Protein AF-C0BTR3-F1 (afdb_monomer_lite)

Organism: NCBI:txid547043

Sequence (81 aa):
MIISKKTSAAPLPFAISHGTLIPMGFSSTLDDALSQSVEHAINMIAAMFEMPRQQVYLLLSAAINFNVTQVVDITPKAFTV

Radius of gyration: 13.13 Å; chains: 1; bounding box: 29×26×33 Å

Secondary structure (DSSP, 8-state):
-------TT--S-EEEETTEEEE----SSHHHHHHHHHHHHHHHHHHHHT--HHHHHHHHHHH-------SSS---S----

Foldseek 3Di:
DFDADPDVPLPATWGDDPNDIQGWAFAQDPVRRVVNSLVSQLVVCCVVPVDDSVVSNVCCVVPHDDDDPDDPDRGDGPDDD

pLDDT: mean 78.62, std 20.18, range [31.02, 96.94]

Structure (mmCIF, N/CA/C/O backbone):
data_AF-C0BTR3-F1
#
_entry.id   AF-C0BTR3-F1
#
loop_
_atom_site.group_PDB
_atom_site.id
_atom_site.type_symbol
_atom_site.label_atom_id
_atom_site.label_alt_id
_atom_site.label_comp_id
_atom_site.label_asym_id
_atom_site.label_entity_id
_atom_site.label_seq_id
_atom_site.pdbx_PDB_ins_code
_atom_site.Cartn_x
_atom_site.Cartn_y
_atom_site.Cartn_z
_atom_site.occupancy
_atom_site.B_iso_or_equiv
_atom_site.auth_seq_id
_atom_site.auth_comp_id
_atom_site.auth_asym_id
_atom_site.auth_atom_id
_atom_site.pdbx_PDB_model_num
ATOM 1 N N . MET A 1 1 ? -3.156 -18.621 -9.148 1.00 31.02 1 MET A N 1
ATOM 2 C CA . MET A 1 1 ? -3.810 -17.953 -10.293 1.00 31.02 1 MET A CA 1
ATOM 3 C C . MET A 1 1 ? -4.114 -16.521 -9.877 1.00 31.02 1 MET A C 1
ATOM 5 O O . MET A 1 1 ? -4.980 -16.335 -9.035 1.00 31.02 1 MET A O 1
ATOM 9 N N . ILE A 1 2 ? -3.366 -15.528 -10.370 1.00 37.75 2 ILE A N 1
ATOM 10 C CA . ILE A 1 2 ? -3.715 -14.114 -10.156 1.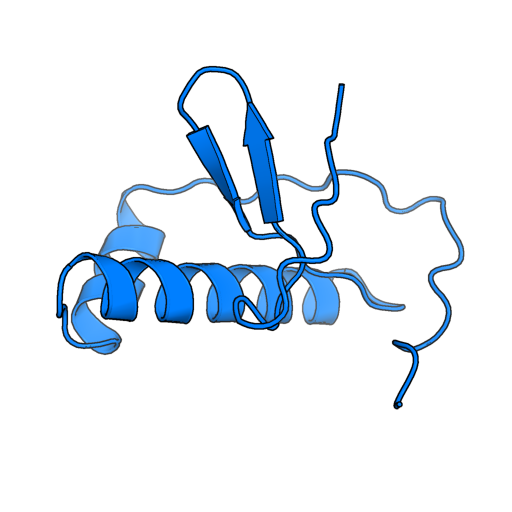00 37.75 2 ILE A CA 1
ATOM 11 C C . ILE A 1 2 ? -4.861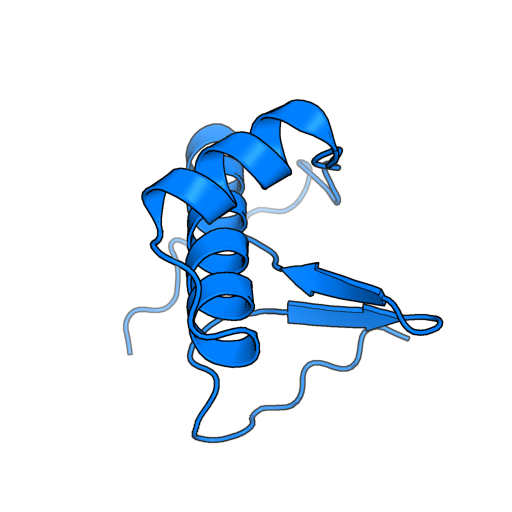 -13.806 -11.117 1.00 37.75 2 ILE A C 1
ATOM 13 O O . ILE A 1 2 ? -4.688 -13.879 -12.330 1.00 37.75 2 ILE A O 1
ATOM 17 N N . ILE A 1 3 ? -6.046 -13.531 -10.582 1.00 40.69 3 ILE A N 1
ATOM 18 C CA . ILE A 1 3 ? -7.210 -13.162 -11.386 1.00 40.69 3 ILE A CA 1
ATOM 19 C C . ILE A 1 3 ? -7.320 -11.637 -11.343 1.00 40.69 3 ILE A C 1
ATOM 21 O O . ILE A 1 3 ? -7.772 -11.084 -10.347 1.00 40.69 3 ILE A O 1
ATOM 25 N N . SER A 1 4 ? -6.919 -10.959 -12.421 1.00 40.66 4 SER A N 1
ATOM 26 C CA . SER A 1 4 ? -7.228 -9.538 -12.617 1.00 40.66 4 SER A CA 1
ATOM 27 C C . SER A 1 4 ? -8.656 -9.428 -13.157 1.00 40.66 4 SER A C 1
ATOM 29 O O . SER A 1 4 ? -8.922 -9.707 -14.328 1.00 40.66 4 SER A O 1
ATOM 31 N N . LYS A 1 5 ? -9.620 -9.115 -12.286 1.00 40.22 5 LYS A N 1
ATOM 32 C CA . LYS A 1 5 ? -10.998 -8.826 -12.701 1.00 40.22 5 LYS A CA 1
ATOM 33 C C . LYS A 1 5 ? -11.082 -7.347 -13.068 1.00 40.22 5 LYS A C 1
ATOM 35 O O . LYS A 1 5 ? -10.939 -6.491 -12.207 1.00 40.22 5 LYS A O 1
ATOM 40 N N . LYS A 1 6 ? -11.387 -7.046 -14.333 1.00 35.31 6 LYS A N 1
ATOM 41 C CA . LYS A 1 6 ? -11.806 -5.706 -14.771 1.00 35.31 6 LYS A CA 1
ATOM 42 C C . LYS A 1 6 ? -13.237 -5.454 -14.274 1.00 35.31 6 LYS A C 1
ATOM 44 O O . LYS A 1 6 ? -14.192 -5.550 -15.038 1.00 35.31 6 LYS A O 1
ATOM 49 N N . THR A 1 7 ? -13.409 -5.241 -12.971 1.00 37.84 7 THR A N 1
ATOM 50 C CA . THR A 1 7 ? -14.670 -4.752 -12.404 1.00 37.84 7 THR A CA 1
ATOM 51 C C . THR A 1 7 ? -14.685 -3.237 -12.545 1.00 37.84 7 THR A C 1
ATOM 53 O O . THR A 1 7 ? -13.797 -2.543 -12.065 1.00 37.84 7 THR A O 1
ATOM 56 N N . SER A 1 8 ? -15.710 -2.720 -13.217 1.00 43.91 8 SER A N 1
ATOM 57 C CA . SER A 1 8 ? -15.910 -1.303 -13.557 1.00 43.91 8 SER A CA 1
ATOM 58 C C . SER A 1 8 ? -16.042 -0.343 -12.350 1.00 43.91 8 SER A C 1
ATOM 60 O O . SER A 1 8 ? -16.476 0.789 -12.528 1.00 43.91 8 SER A O 1
ATOM 62 N N . ALA A 1 9 ? -15.707 -0.772 -11.128 1.00 43.62 9 ALA A N 1
ATOM 63 C CA . ALA A 1 9 ? -15.907 -0.006 -9.897 1.00 43.62 9 ALA A CA 1
ATOM 64 C C . ALA A 1 9 ? -14.772 -0.124 -8.856 1.00 43.62 9 ALA A C 1
ATOM 66 O O . ALA A 1 9 ? -14.869 0.499 -7.805 1.00 43.62 9 ALA A O 1
ATOM 67 N N . ALA A 1 10 ? -13.694 -0.875 -9.117 1.00 46.66 10 ALA A N 1
ATOM 68 C CA . ALA A 1 10 ? -12.517 -0.892 -8.242 1.00 46.66 10 ALA A CA 1
ATOM 69 C C . ALA A 1 10 ? -11.310 -0.364 -9.038 1.00 46.66 10 ALA A C 1
ATOM 71 O O . ALA A 1 10 ? -10.753 -1.105 -9.846 1.00 46.66 10 ALA A O 1
ATOM 72 N N . PRO A 1 11 ? -10.931 0.919 -8.893 1.00 53.59 11 PRO A N 1
ATOM 73 C CA . PRO A 1 11 ? -10.038 1.589 -9.841 1.00 53.59 11 PRO A CA 1
ATOM 74 C C . PRO A 1 11 ? -8.553 1.189 -9.740 1.00 53.59 11 PRO A C 1
ATOM 76 O O . PRO A 1 11 ? -7.714 1.865 -10.323 1.00 53.59 11 PRO A O 1
ATOM 79 N N . LEU A 1 12 ? -8.188 0.131 -9.008 1.00 61.78 12 LEU A N 1
ATOM 80 C CA . LEU A 1 12 ? -6.797 -0.140 -8.628 1.00 61.78 12 LEU A CA 1
ATOM 81 C C . LEU A 1 12 ? -6.477 -1.639 -8.729 1.00 61.78 12 LEU A C 1
ATOM 83 O O . LEU A 1 12 ? -7.350 -2.458 -8.441 1.00 61.78 12 LEU A O 1
ATOM 87 N N . PRO A 1 13 ? -5.260 -2.039 -9.137 1.00 68.88 13 PRO A N 1
ATOM 88 C CA . PRO A 1 13 ? -4.931 -3.448 -9.284 1.00 68.88 13 PRO A CA 1
ATOM 89 C C . PRO A 1 13 ? -4.810 -4.116 -7.908 1.00 68.88 13 PRO A C 1
ATOM 91 O O . 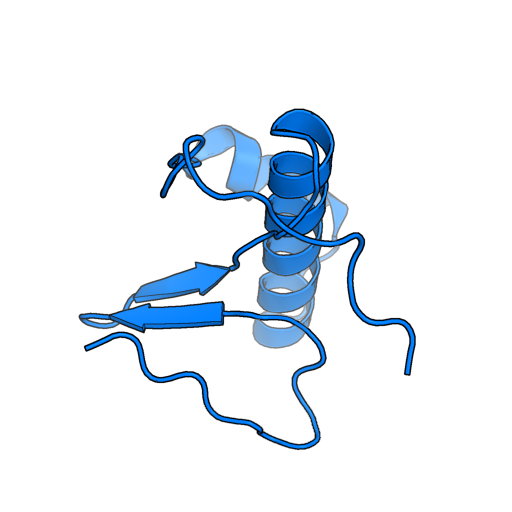PRO A 1 13 ? -3.978 -3.750 -7.081 1.00 68.88 13 PRO A O 1
ATOM 94 N N . PHE A 1 14 ? -5.636 -5.133 -7.678 1.00 80.06 14 PHE A N 1
ATOM 95 C CA . PHE A 1 14 ? -5.561 -6.006 -6.512 1.00 80.06 14 PHE A CA 1
ATOM 96 C C . PHE A 1 14 ? -5.602 -7.470 -6.955 1.00 80.06 14 PHE A C 1
ATOM 98 O O . PHE A 1 14 ? -6.172 -7.810 -7.995 1.00 80.06 14 PHE A O 1
ATOM 105 N N . ALA A 1 15 ? -4.990 -8.344 -6.165 1.00 84.75 15 ALA A N 1
ATOM 106 C CA . ALA A 1 15 ? -5.103 -9.787 -6.316 1.00 84.75 15 ALA A CA 1
ATOM 107 C C . ALA A 1 15 ? -5.944 -10.373 -5.175 1.00 84.75 15 ALA A C 1
ATOM 109 O O . ALA A 1 15 ? -5.968 -9.846 -4.065 1.00 84.75 15 ALA A O 1
ATOM 110 N N . ILE A 1 16 ? -6.620 -11.487 -5.450 1.00 83.50 16 ILE A N 1
ATOM 111 C CA . ILE A 1 16 ? -7.310 -12.294 -4.441 1.00 83.50 16 ILE A CA 1
ATOM 112 C C . ILE A 1 16 ? -6.639 -13.661 -4.407 1.00 83.50 16 ILE A C 1
ATOM 114 O O . ILE A 1 16 ? -6.481 -14.303 -5.448 1.00 83.50 16 ILE A O 1
ATOM 118 N N . SER A 1 17 ? -6.249 -14.114 -3.220 1.00 82.25 17 SER A N 1
ATOM 119 C CA . SER A 1 17 ? -5.644 -15.432 -3.030 1.00 82.25 17 SER A CA 1
ATOM 120 C C . SER A 1 17 ? -5.940 -15.941 -1.626 1.00 82.25 17 SER A C 1
ATOM 122 O O . SER A 1 17 ? -5.676 -15.230 -0.669 1.00 82.25 17 SER A O 1
ATOM 124 N N . HIS A 1 18 ? -6.485 -17.155 -1.494 1.00 84.19 18 HIS A N 1
ATOM 125 C CA . HIS A 1 18 ? -6.702 -17.835 -0.203 1.00 84.19 18 HIS A CA 1
ATOM 126 C C . HIS A 1 18 ? -7.402 -16.982 0.879 1.00 84.19 18 HIS A C 1
ATOM 128 O O . HIS A 1 18 ? -7.045 -17.033 2.050 1.00 84.19 18 HIS A O 1
ATOM 134 N N . GLY A 1 19 ? -8.396 -16.175 0.492 1.00 81.31 19 GLY A N 1
ATOM 135 C CA . GLY A 1 19 ? -9.106 -15.279 1.417 1.00 81.31 19 GLY A CA 1
ATOM 136 C C . GLY A 1 19 ? -8.372 -13.969 1.734 1.00 81.31 19 GLY A C 1
ATOM 137 O O . GLY A 1 19 ? -8.875 -13.164 2.511 1.00 81.31 19 GLY A O 1
ATOM 138 N N . THR A 1 20 ? -7.217 -13.719 1.118 1.00 81.06 20 THR A N 1
ATOM 139 C CA . THR A 1 20 ? -6.458 -12.471 1.232 1.00 81.06 20 THR A CA 1
ATOM 140 C C . THR A 1 20 ? -6.717 -11.564 0.032 1.00 81.06 20 THR A C 1
ATOM 142 O O . THR A 1 20 ? -6.616 -11.996 -1.121 1.00 81.06 20 THR A O 1
ATOM 145 N N . LEU A 1 21 ? -7.014 -10.294 0.312 1.00 83.25 21 LEU A N 1
ATOM 146 C CA . LEU A 1 21 ? -6.995 -9.200 -0.657 1.00 83.25 21 LEU A CA 1
ATOM 147 C C . LEU A 1 21 ? -5.610 -8.552 -0.638 1.00 83.25 21 LEU A C 1
ATOM 149 O O . LEU A 1 21 ? -5.153 -8.100 0.409 1.00 83.25 21 LEU A O 1
ATOM 153 N N . ILE A 1 22 ? -4.947 -8.521 -1.790 1.00 87.50 22 ILE A N 1
ATOM 154 C CA . ILE A 1 22 ? -3.580 -8.023 -1.939 1.00 87.50 22 ILE A CA 1
ATOM 155 C C . ILE A 1 22 ? -3.626 -6.779 -2.833 1.00 87.50 22 ILE A C 1
ATOM 157 O O . ILE A 1 22 ? -3.707 -6.928 -4.056 1.00 87.50 22 ILE A O 1
ATOM 161 N N . PRO A 1 23 ? -3.609 -5.562 -2.268 1.00 89.00 23 PRO A N 1
ATOM 162 C CA . PRO A 1 23 ? -3.422 -4.350 -3.054 1.00 89.00 23 PRO A CA 1
ATOM 163 C C . PRO A 1 23 ? -2.024 -4.366 -3.682 1.00 89.00 23 PRO A C 1
ATOM 165 O O . PRO A 1 23 ? -1.056 -4.798 -3.056 1.00 89.00 23 PRO A O 1
ATOM 168 N N . MET A 1 24 ? -1.926 -3.945 -4.940 1.00 89.94 24 MET A N 1
ATOM 169 C CA . MET A 1 24 ? -0.670 -3.942 -5.689 1.00 89.94 24 MET A CA 1
ATOM 170 C C . MET A 1 24 ? -0.401 -2.552 -6.255 1.00 89.94 24 MET A C 1
ATOM 172 O O . MET A 1 24 ? -1.332 -1.843 -6.632 1.00 89.94 24 MET A O 1
ATOM 176 N N . GLY A 1 25 ? 0.870 -2.175 -6.347 1.00 88.81 25 GLY A N 1
ATOM 177 C CA . GLY A 1 25 ? 1.307 -0.985 -7.071 1.00 88.81 25 GLY A CA 1
ATOM 178 C C . GLY A 1 25 ? 2.220 -1.363 -8.230 1.00 88.81 25 GLY A C 1
ATOM 179 O O . GLY A 1 25 ? 2.914 -2.379 -8.173 1.00 88.81 25 GLY A O 1
ATOM 180 N N . PHE A 1 26 ? 2.188 -0.559 -9.291 1.00 89.25 26 PHE A N 1
ATOM 181 C CA . PHE A 1 26 ? 2.939 -0.803 -10.519 1.00 89.25 26 PHE A CA 1
ATOM 182 C C . PHE A 1 26 ? 3.534 0.512 -11.004 1.00 89.25 26 PHE A C 1
ATOM 184 O O . PHE A 1 26 ? 2.825 1.423 -11.430 1.00 89.25 26 PHE A O 1
ATOM 191 N N . SER A 1 27 ? 4.856 0.607 -10.945 1.00 88.00 27 SER A N 1
ATOM 192 C CA . SER A 1 27 ? 5.585 1.778 -11.412 1.00 88.00 27 SER A CA 1
ATOM 193 C C . SER A 1 27 ? 6.946 1.382 -11.973 1.00 88.00 27 SER A C 1
ATOM 195 O O . SER A 1 27 ? 7.396 0.245 -11.820 1.00 88.00 27 SER A O 1
ATOM 197 N N . SER A 1 28 ? 7.598 2.339 -12.628 1.00 87.56 28 SER A N 1
ATOM 198 C CA . SER A 1 28 ? 8.975 2.219 -13.106 1.00 87.56 28 SER A CA 1
ATOM 199 C C . SER A 1 28 ? 10.004 2.193 -11.972 1.00 87.56 28 SER A C 1
ATOM 201 O O . SER A 1 28 ? 11.150 1.826 -12.206 1.00 87.56 28 SER A O 1
ATOM 203 N N . THR A 1 29 ? 9.621 2.606 -10.761 1.00 89.62 29 THR A N 1
ATOM 204 C CA . THR A 1 29 ? 10.467 2.546 -9.563 1.00 89.62 29 THR A CA 1
ATOM 205 C C . THR A 1 29 ? 9.781 1.736 -8.469 1.00 89.62 29 THR A C 1
ATOM 207 O O . THR A 1 29 ? 8.549 1.686 -8.390 1.00 89.62 29 THR A O 1
ATOM 210 N N . LEU A 1 30 ? 10.586 1.107 -7.611 1.00 90.12 30 LEU A N 1
ATOM 211 C CA . LEU A 1 30 ? 10.068 0.357 -6.471 1.00 90.12 30 LEU A CA 1
ATOM 212 C C . LEU A 1 30 ? 9.385 1.279 -5.452 1.00 90.12 30 LEU A C 1
ATOM 214 O O . LEU A 1 30 ? 8.332 0.923 -4.934 1.00 90.12 30 LEU A O 1
ATOM 218 N N . ASP A 1 31 ? 9.940 2.466 -5.211 1.00 92.06 31 ASP A N 1
ATOM 219 C CA . ASP A 1 31 ? 9.407 3.421 -4.235 1.00 92.06 31 ASP A CA 1
ATOM 220 C C . ASP A 1 31 ? 8.016 3.934 -4.632 1.00 92.06 31 ASP A C 1
ATOM 222 O O . ASP A 1 31 ? 7.102 3.983 -3.802 1.00 92.06 31 ASP A O 1
ATOM 226 N N . ASP A 1 32 ? 7.813 4.242 -5.917 1.00 91.62 32 ASP A N 1
ATOM 227 C CA . ASP A 1 32 ? 6.504 4.662 -6.424 1.00 91.62 32 ASP A CA 1
ATOM 228 C C . ASP A 1 32 ? 5.509 3.496 -6.410 1.00 91.62 32 ASP A C 1
ATOM 230 O O . ASP A 1 32 ? 4.341 3.677 -6.064 1.00 91.62 32 ASP A O 1
ATOM 234 N N . ALA A 1 33 ? 5.954 2.285 -6.767 1.00 91.00 33 ALA A N 1
ATOM 235 C CA . ALA A 1 33 ? 5.108 1.094 -6.722 1.00 91.00 33 ALA A CA 1
ATOM 236 C C . ALA A 1 33 ? 4.686 0.759 -5.281 1.00 91.00 33 ALA A C 1
ATOM 238 O O . ALA A 1 33 ? 3.526 0.429 -5.032 1.00 91.00 33 ALA A O 1
ATOM 239 N N . LEU A 1 34 ? 5.593 0.895 -4.313 1.00 91.69 34 LEU A N 1
ATOM 240 C CA . LEU A 1 34 ? 5.287 0.717 -2.898 1.00 91.69 34 LEU A CA 1
ATOM 241 C C . LEU A 1 34 ? 4.295 1.780 -2.415 1.00 91.69 34 LEU A C 1
ATOM 243 O O . LEU A 1 34 ? 3.275 1.430 -1.823 1.00 91.69 34 LEU A O 1
ATOM 247 N N . SER A 1 35 ? 4.548 3.052 -2.730 1.00 92.44 35 SER A N 1
ATOM 248 C CA . SER A 1 35 ? 3.661 4.170 -2.380 1.00 92.44 35 SER A CA 1
ATOM 249 C C . SER A 1 35 ? 2.245 3.967 -2.929 1.00 92.44 35 SER A C 1
ATOM 251 O O . SER A 1 35 ? 1.268 4.115 -2.194 1.00 92.44 35 SER A O 1
ATOM 253 N N . GLN A 1 36 ? 2.120 3.543 -4.191 1.00 91.50 36 GLN A N 1
ATOM 254 C CA . GLN A 1 36 ? 0.830 3.185 -4.786 1.00 91.50 36 GLN A CA 1
ATOM 255 C C . GLN A 1 36 ? 0.158 2.025 -4.044 1.00 91.50 36 GLN A C 1
ATOM 257 O O . GLN A 1 36 ? -1.019 2.117 -3.706 1.00 91.50 36 GLN A O 1
ATOM 262 N N . SER A 1 37 ? 0.894 0.947 -3.754 1.00 91.75 37 SER A N 1
ATOM 263 C CA . SER A 1 37 ? 0.352 -0.216 -3.038 1.00 91.75 37 SER A CA 1
ATOM 264 C C . SER A 1 37 ? -0.213 0.162 -1.662 1.00 91.75 37 SER A C 1
ATOM 266 O O . SER A 1 37 ? -1.316 -0.258 -1.303 1.00 91.75 37 SER A O 1
ATOM 268 N N . VAL A 1 38 ? 0.497 1.021 -0.922 1.00 92.50 38 VAL A N 1
ATOM 269 C CA . VAL A 1 38 ? 0.047 1.563 0.370 1.00 92.50 38 VAL A CA 1
ATOM 270 C C . VAL A 1 38 ? -1.238 2.374 0.201 1.00 92.50 38 VAL A C 1
ATOM 272 O O . VAL A 1 38 ? -2.217 2.121 0.902 1.00 92.50 38 VAL A O 1
ATOM 275 N N . GLU A 1 39 ? -1.278 3.311 -0.747 1.00 92.50 39 GLU A N 1
ATOM 276 C CA . GLU A 1 39 ? -2.475 4.122 -1.004 1.00 92.50 39 GLU A CA 1
ATOM 277 C C . GLU A 1 39 ? -3.681 3.263 -1.401 1.00 92.50 39 GLU A C 1
ATOM 279 O O . GLU A 1 39 ? -4.802 3.486 -0.934 1.00 92.50 39 GLU A O 1
ATOM 284 N N . HIS A 1 40 ? -3.462 2.230 -2.214 1.00 91.06 40 HIS A N 1
ATOM 285 C CA . HIS A 1 40 ? -4.509 1.287 -2.592 1.00 91.06 40 HIS A CA 1
ATOM 286 C C . HIS A 1 40 ? -5.031 0.514 -1.373 1.00 91.06 40 HIS A C 1
ATOM 288 O O . HIS A 1 40 ? -6.246 0.382 -1.215 1.00 91.06 40 HIS A O 1
ATOM 294 N N . ALA A 1 41 ? -4.142 0.065 -0.480 1.00 91.81 41 ALA A N 1
ATOM 295 C CA . ALA A 1 41 ? -4.518 -0.595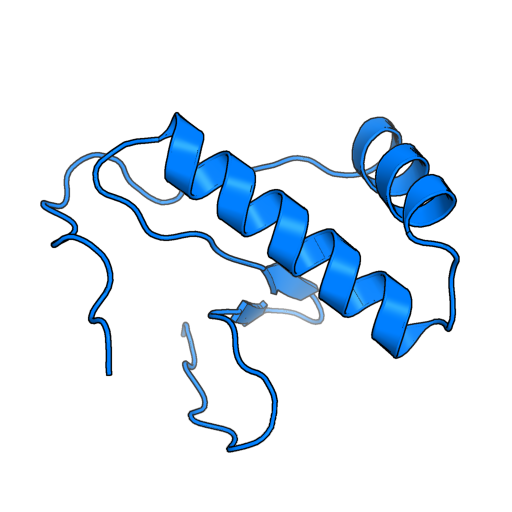 0.769 1.00 91.81 41 ALA A CA 1
ATOM 296 C C . ALA A 1 41 ? -5.357 0.322 1.672 1.00 91.81 41 ALA A C 1
ATOM 298 O O . ALA A 1 41 ? -6.404 -0.097 2.173 1.00 91.81 41 ALA A O 1
ATOM 299 N N . ILE A 1 42 ? -4.930 1.580 1.837 1.00 93.56 42 ILE A N 1
ATOM 300 C CA . ILE A 1 42 ? -5.638 2.569 2.658 1.00 93.56 42 ILE A CA 1
ATOM 301 C C . ILE A 1 42 ? -7.038 2.816 2.105 1.00 93.56 42 ILE A C 1
ATOM 303 O O . ILE A 1 42 ? -8.011 2.731 2.852 1.00 93.56 42 ILE A O 1
ATOM 307 N N . ASN A 1 43 ? -7.149 3.091 0.802 1.00 91.50 43 ASN A N 1
ATOM 308 C CA . ASN A 1 43 ? -8.431 3.346 0.145 1.00 91.50 43 ASN A CA 1
ATOM 309 C C . ASN A 1 43 ? -9.382 2.153 0.268 1.00 91.50 43 ASN A C 1
ATOM 311 O O . ASN A 1 43 ? -10.558 2.334 0.578 1.00 91.50 43 ASN A O 1
ATOM 315 N N . MET A 1 44 ? -8.869 0.940 0.060 1.00 89.19 44 MET A N 1
ATOM 316 C CA . MET A 1 44 ? -9.662 -0.283 0.128 1.00 89.19 44 MET A CA 1
ATOM 317 C C . MET A 1 44 ? -10.211 -0.524 1.539 1.00 89.19 44 MET A C 1
ATOM 319 O O . MET A 1 44 ? -11.414 -0.704 1.699 1.00 89.19 44 MET A O 1
ATOM 323 N N . ILE A 1 45 ? -9.362 -0.487 2.569 1.00 91.06 45 ILE A N 1
ATOM 324 C CA . ILE A 1 45 ? -9.786 -0.747 3.954 1.00 91.06 45 ILE A CA 1
ATOM 325 C C . ILE A 1 45 ? -10.694 0.379 4.464 1.00 91.06 45 ILE A C 1
ATOM 327 O O . ILE A 1 45 ? -11.720 0.096 5.080 1.00 91.06 45 ILE A O 1
ATOM 331 N N . ALA A 1 46 ? -10.365 1.642 4.170 1.00 93.25 46 ALA A N 1
ATOM 332 C CA . ALA A 1 46 ? -11.204 2.777 4.551 1.00 93.25 46 ALA A CA 1
ATOM 333 C C . ALA A 1 46 ? -12.611 2.666 3.944 1.00 93.25 46 ALA A C 1
ATOM 335 O O . ALA A 1 46 ? -13.589 2.911 4.643 1.00 93.25 46 ALA A O 1
ATOM 336 N N . ALA A 1 47 ? -12.724 2.248 2.678 1.00 90.12 47 ALA A N 1
ATOM 337 C CA . ALA A 1 47 ? -14.014 2.052 2.020 1.00 90.12 47 ALA A CA 1
ATOM 338 C C . ALA A 1 47 ? -14.774 0.818 2.536 1.00 90.12 47 ALA A C 1
ATOM 340 O O . ALA A 1 47 ? -15.989 0.872 2.682 1.00 90.12 47 ALA A O 1
ATOM 341 N N . MET A 1 48 ? -14.081 -0.291 2.813 1.00 89.88 48 MET A N 1
ATOM 342 C CA . MET A 1 48 ? -14.722 -1.537 3.257 1.00 89.88 48 MET A CA 1
ATOM 343 C C . MET A 1 48 ? -15.234 -1.481 4.697 1.00 89.88 48 MET A C 1
ATOM 345 O O . MET A 1 48 ? -16.226 -2.135 5.012 1.00 89.88 48 MET A O 1
ATOM 349 N N . PHE A 1 49 ? -14.543 -0.747 5.568 1.00 92.19 49 PHE A N 1
ATOM 350 C CA . PHE A 1 49 ? -14.822 -0.721 7.006 1.00 92.19 49 PHE A CA 1
ATOM 351 C C . PHE A 1 49 ? -15.234 0.664 7.518 1.00 92.19 49 PHE A C 1
ATOM 353 O O . PHE A 1 49 ? -15.315 0.857 8.727 1.00 92.19 49 PHE A O 1
ATOM 360 N N . GLU A 1 50 ? -15.443 1.631 6.618 1.00 93.56 50 GLU A N 1
ATOM 361 C CA . GLU A 1 50 ? -15.775 3.030 6.943 1.00 93.56 50 GLU A CA 1
ATOM 362 C C . GLU A 1 50 ? -14.792 3.666 7.947 1.00 93.56 50 GLU A C 1
ATOM 364 O O . GLU A 1 50 ? -15.132 4.533 8.752 1.00 93.56 50 GLU A O 1
ATOM 369 N N . MET A 1 51 ? -13.532 3.222 7.906 1.00 94.44 51 MET A N 1
ATOM 370 C CA . MET A 1 51 ? -12.495 3.659 8.834 1.00 94.44 51 MET A CA 1
ATOM 371 C C . MET A 1 51 ? -11.849 4.972 8.372 1.00 94.44 51 MET A C 1
ATOM 373 O O . MET A 1 51 ? -11.522 5.120 7.189 1.00 94.44 51 MET A O 1
ATOM 377 N N . PRO A 1 52 ? -11.539 5.906 9.292 1.00 96.44 52 PRO A N 1
ATOM 378 C CA . PRO A 1 52 ? -10.732 7.072 8.964 1.00 96.44 52 PRO A CA 1
ATOM 379 C C . PRO A 1 52 ? -9.373 6.654 8.395 1.00 96.44 52 PRO A C 1
ATOM 381 O O . PRO A 1 52 ? -8.660 5.845 8.992 1.00 96.44 52 PRO A O 1
ATOM 384 N N . ARG A 1 53 ? -8.964 7.266 7.277 1.00 95.19 53 ARG A N 1
ATOM 385 C CA . ARG A 1 53 ? -7.694 6.956 6.585 1.00 95.19 53 ARG A CA 1
ATOM 386 C C . ARG A 1 53 ? -6.477 6.938 7.517 1.00 95.19 53 ARG A C 1
ATOM 388 O O . ARG A 1 53 ? -5.605 6.093 7.370 1.00 95.19 53 ARG A O 1
ATOM 395 N N . GLN A 1 54 ? -6.429 7.850 8.491 1.00 95.62 54 GLN A N 1
ATOM 396 C CA . GLN A 1 54 ? -5.349 7.926 9.481 1.00 95.62 54 GLN A CA 1
ATOM 397 C C . GLN A 1 54 ? -5.277 6.676 10.369 1.00 95.62 54 GLN A C 1
ATOM 399 O O . GLN A 1 54 ? -4.187 6.183 10.643 1.00 95.62 54 GLN A O 1
ATOM 404 N N . GLN A 1 55 ? -6.422 6.133 10.791 1.00 96.94 55 GLN A N 1
ATOM 405 C CA . GLN A 1 55 ? -6.462 4.899 11.579 1.00 96.94 55 GLN A CA 1
ATOM 406 C C . GLN A 1 55 ? -6.029 3.700 10.739 1.00 96.94 55 GLN A C 1
ATOM 408 O O . GLN A 1 55 ? -5.276 2.856 11.215 1.00 96.94 55 GLN A O 1
ATOM 413 N N . VAL A 1 56 ? -6.449 3.658 9.472 1.00 96.12 56 VAL A N 1
ATOM 414 C CA . VAL A 1 56 ? -6.010 2.624 8.530 1.00 96.12 56 VAL A CA 1
ATOM 415 C C . VAL A 1 56 ? -4.497 2.678 8.329 1.00 96.12 56 VAL A C 1
ATOM 417 O O . VAL A 1 56 ? -3.843 1.646 8.404 1.00 96.12 56 VAL A O 1
ATOM 420 N N . TYR A 1 57 ? -3.919 3.866 8.146 1.00 94.25 57 TYR A N 1
ATOM 421 C CA . TYR A 1 57 ? -2.468 4.026 8.028 1.00 94.25 57 TYR A CA 1
ATOM 422 C C . TYR A 1 57 ? -1.720 3.474 9.251 1.00 94.25 57 TYR A C 1
ATOM 424 O O . TYR A 1 57 ? -0.762 2.716 9.101 1.00 94.25 57 TYR A O 1
ATOM 432 N N . LEU A 1 58 ? -2.180 3.801 10.464 1.00 95.62 58 LEU A N 1
ATOM 433 C CA . LEU A 1 58 ? -1.586 3.280 11.700 1.00 95.62 58 LEU A CA 1
ATOM 434 C C . LEU A 1 58 ? -1.712 1.755 11.799 1.00 95.62 58 LEU A C 1
ATOM 436 O O . LEU A 1 58 ? -0.752 1.089 12.183 1.00 95.62 58 LEU A O 1
ATOM 440 N N . LEU A 1 59 ? -2.863 1.200 11.411 1.00 93.81 59 LEU A N 1
ATOM 441 C CA . LEU A 1 59 ? -3.079 -0.244 11.363 1.00 93.81 59 LEU A CA 1
ATOM 442 C C . LEU A 1 59 ? -2.116 -0.926 10.382 1.00 93.81 59 LEU A C 1
ATOM 444 O O . LEU A 1 59 ? -1.481 -1.913 10.745 1.00 93.81 59 LEU A O 1
ATOM 448 N N . LEU A 1 60 ? -1.983 -0.398 9.162 1.00 92.62 60 LEU A N 1
ATOM 449 C CA . LEU A 1 60 ? -1.065 -0.938 8.156 1.00 92.62 60 LEU A CA 1
ATOM 450 C C . LEU A 1 60 ? 0.383 -0.911 8.656 1.00 92.62 60 LEU A C 1
ATOM 452 O O . LEU A 1 60 ? 1.083 -1.911 8.536 1.00 92.62 60 LEU A O 1
ATOM 456 N N . SER A 1 61 ? 0.799 0.197 9.271 1.00 92.94 61 SER A N 1
ATOM 457 C CA . SER A 1 61 ? 2.136 0.356 9.856 1.00 92.94 61 SER A CA 1
ATOM 458 C C . SER A 1 61 ? 2.430 -0.668 10.962 1.00 92.94 61 SER A C 1
ATOM 460 O O . SER A 1 61 ? 3.556 -1.140 11.093 1.00 92.94 61 SER A O 1
ATOM 462 N N . ALA A 1 62 ? 1.417 -1.038 11.751 1.00 94.19 62 ALA A N 1
ATOM 463 C CA . ALA A 1 62 ? 1.580 -1.952 12.879 1.00 94.19 62 ALA A CA 1
ATOM 464 C C . ALA A 1 62 ? 1.439 -3.438 12.511 1.00 94.19 62 ALA A C 1
ATOM 466 O O . ALA A 1 62 ? 2.020 -4.286 13.188 1.00 94.19 62 ALA A O 1
ATOM 467 N N . ALA A 1 63 ? 0.631 -3.768 11.500 1.00 91.19 63 ALA A N 1
ATOM 468 C CA . ALA A 1 63 ? 0.145 -5.135 11.297 1.00 91.19 63 ALA A CA 1
ATOM 469 C C . ALA A 1 63 ? 0.435 -5.732 9.913 1.00 91.19 63 ALA A C 1
ATOM 471 O O . ALA A 1 63 ? 0.225 -6.932 9.728 1.00 91.19 63 ALA A O 1
ATOM 472 N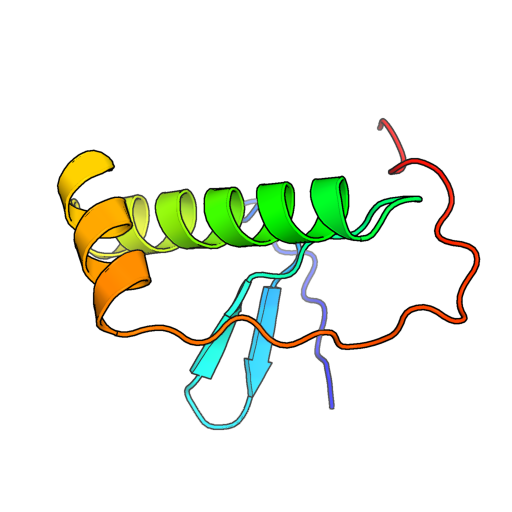 N . ILE A 1 64 ? 0.882 -4.938 8.934 1.00 86.75 64 ILE A N 1
ATOM 473 C CA . ILE A 1 64 ? 1.019 -5.390 7.545 1.00 86.75 64 ILE A CA 1
ATOM 474 C C . ILE A 1 64 ? 2.479 -5.409 7.096 1.00 86.75 64 ILE A C 1
ATOM 476 O O . ILE A 1 64 ? 3.256 -4.505 7.378 1.00 86.75 64 ILE A O 1
ATOM 480 N N . ASN A 1 65 ? 2.822 -6.444 6.326 1.00 85.38 65 ASN A N 1
ATOM 481 C CA . ASN A 1 65 ? 4.076 -6.538 5.589 1.00 85.38 65 ASN A CA 1
ATOM 482 C C . ASN A 1 65 ? 3.826 -6.241 4.108 1.00 85.38 65 ASN A C 1
ATOM 484 O O . ASN A 1 65 ? 2.938 -6.838 3.495 1.00 85.38 65 ASN A O 1
ATOM 488 N N . PHE A 1 66 ? 4.643 -5.367 3.522 1.00 85.75 66 PHE A N 1
ATOM 489 C CA . PHE A 1 66 ? 4.656 -5.132 2.081 1.00 85.75 66 PHE A CA 1
ATOM 490 C C . PHE A 1 66 ? 5.705 -6.026 1.426 1.00 85.75 66 PHE A C 1
ATOM 492 O O . PHE A 1 66 ? 6.868 -6.028 1.821 1.00 85.75 66 PHE A O 1
ATOM 499 N N . ASN A 1 67 ? 5.283 -6.790 0.418 1.00 89.81 67 ASN A N 1
ATOM 500 C CA . ASN A 1 67 ? 6.145 -7.715 -0.308 1.00 89.81 67 ASN A CA 1
ATOM 501 C C . ASN A 1 67 ? 6.424 -7.194 -1.716 1.00 89.81 67 ASN A C 1
ATOM 503 O O . ASN A 1 67 ? 5.518 -6.732 -2.410 1.00 89.81 67 ASN A O 1
ATOM 507 N N . VAL A 1 68 ? 7.673 -7.333 -2.154 1.00 90.38 68 VAL A N 1
ATOM 508 C CA . VAL A 1 68 ? 8.075 -7.062 -3.534 1.00 90.38 68 VAL A CA 1
ATOM 509 C C . VAL A 1 68 ? 7.772 -8.293 -4.377 1.00 90.38 68 VAL A C 1
ATOM 511 O O . VAL A 1 68 ? 8.270 -9.379 -4.092 1.00 90.38 68 VAL A O 1
ATOM 514 N N . THR A 1 69 ? 6.948 -8.136 -5.410 1.00 89.31 69 THR A N 1
ATOM 515 C CA . THR A 1 69 ? 6.614 -9.234 -6.328 1.00 89.31 69 THR A CA 1
ATOM 516 C C . THR A 1 69 ? 7.725 -9.459 -7.346 1.00 89.31 69 THR A C 1
ATOM 518 O O . THR A 1 69 ? 8.143 -10.594 -7.550 1.00 89.31 69 THR A O 1
ATOM 521 N N . GLN A 1 70 ? 8.218 -8.384 -7.964 1.00 85.25 70 GLN A N 1
ATOM 522 C CA . GLN A 1 70 ? 9.333 -8.414 -8.904 1.00 85.25 70 GLN A CA 1
ATOM 523 C C . GLN A 1 70 ? 9.952 -7.028 -9.124 1.00 85.25 70 GLN A C 1
ATOM 525 O O . GLN A 1 70 ? 9.283 -6.011 -8.965 1.00 85.25 70 GLN A O 1
ATOM 530 N N . VAL A 1 71 ? 11.221 -7.007 -9.542 1.00 87.25 71 VAL A N 1
ATOM 531 C CA . VAL A 1 71 ? 11.970 -5.791 -9.933 1.00 87.25 71 VAL A CA 1
ATOM 532 C C . VAL A 1 71 ? 12.712 -5.951 -11.264 1.00 87.25 71 VAL A C 1
ATOM 534 O O . VAL A 1 71 ? 13.532 -5.116 -11.629 1.00 87.25 71 VAL A O 1
ATOM 537 N N . VAL A 1 72 ? 12.470 -7.059 -11.964 1.00 85.50 72 VAL A N 1
ATOM 538 C CA . VAL A 1 72 ? 13.180 -7.421 -13.200 1.00 85.50 72 VAL A CA 1
ATOM 539 C C . VAL A 1 72 ? 12.425 -7.000 -14.461 1.00 85.50 72 VAL A C 1
ATOM 541 O O . VAL A 1 72 ? 13.025 -6.929 -15.529 1.00 85.50 72 VAL A O 1
ATOM 544 N N . ASP A 1 73 ? 11.131 -6.699 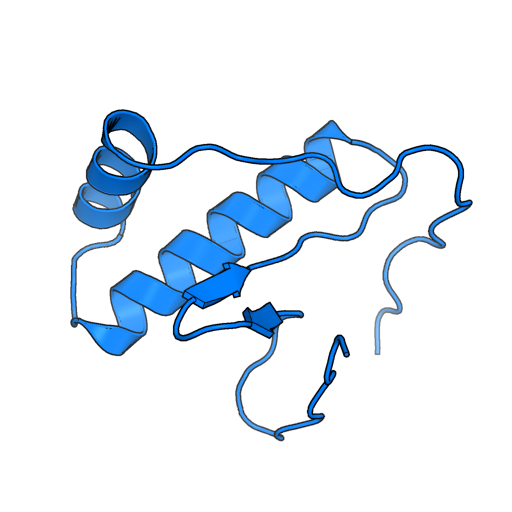-14.335 1.00 80.50 73 ASP A N 1
ATOM 545 C CA . ASP A 1 73 ? 10.289 -6.276 -15.449 1.00 80.50 73 ASP A CA 1
ATOM 546 C C . ASP A 1 73 ? 10.441 -4.780 -15.739 1.00 80.50 73 ASP A C 1
ATOM 548 O O . ASP A 1 73 ? 10.513 -3.938 -14.840 1.00 80.50 73 ASP A O 1
ATOM 552 N N . ILE A 1 74 ? 10.406 -4.437 -17.028 1.00 72.44 74 ILE A N 1
ATOM 553 C CA . ILE A 1 74 ? 10.275 -3.053 -17.478 1.00 72.44 74 ILE A CA 1
ATOM 554 C C . ILE A 1 74 ? 8.794 -2.689 -17.379 1.00 72.44 74 ILE A C 1
ATOM 556 O O . ILE A 1 74 ? 8.030 -2.909 -18.318 1.00 72.44 74 ILE A O 1
ATOM 560 N N . THR A 1 75 ? 8.372 -2.144 -16.239 1.00 64.44 75 THR A N 1
ATOM 561 C CA . THR A 1 75 ? 7.017 -1.600 -16.100 1.00 64.44 75 THR A CA 1
ATOM 562 C C . THR A 1 75 ? 6.934 -0.293 -16.899 1.00 64.44 75 THR A C 1
ATOM 564 O O . THR A 1 75 ? 7.588 0.685 -16.516 1.00 64.44 75 THR A O 1
ATOM 567 N N . PRO A 1 76 ? 6.165 -0.214 -18.005 1.00 53.66 76 PRO A N 1
ATOM 568 C CA . PRO A 1 76 ? 5.926 1.067 -18.652 1.00 53.66 76 PRO A CA 1
ATOM 569 C C . PRO A 1 76 ? 5.198 1.982 -17.661 1.00 53.66 76 PRO A C 1
ATOM 571 O O . PRO A 1 76 ? 4.356 1.516 -16.891 1.00 53.66 76 PRO A O 1
ATOM 574 N N . LYS A 1 77 ? 5.532 3.282 -17.668 1.00 48.62 77 LYS A N 1
ATOM 575 C CA . LYS A 1 77 ? 4.794 4.313 -16.918 1.00 48.62 77 LYS A CA 1
ATOM 576 C C . LYS A 1 77 ? 3.299 4.042 -17.097 1.00 48.62 77 LYS A C 1
ATOM 578 O O . LYS A 1 77 ? 2.868 3.876 -18.238 1.00 48.62 77 LYS A O 1
ATOM 583 N N . ALA A 1 78 ? 2.578 3.909 -15.981 1.00 51.03 78 ALA A N 1
ATOM 584 C CA . ALA A 1 78 ? 1.189 3.463 -15.940 1.00 51.03 78 ALA A CA 1
ATOM 585 C C . ALA A 1 78 ? 0.379 4.060 -17.098 1.00 51.03 78 ALA A C 1
ATOM 587 O O . ALA A 1 78 ? 0.459 5.260 -17.352 1.00 51.03 78 ALA A O 1
ATOM 588 N N . PHE A 1 79 ? -0.356 3.202 -17.807 1.00 39.75 79 PHE A N 1
ATOM 589 C CA . PHE A 1 79 ? -1.221 3.577 -18.920 1.00 39.75 79 PHE A CA 1
ATOM 590 C C . PHE A 1 79 ? -2.205 4.648 -18.425 1.00 39.75 79 PHE A C 1
ATOM 592 O O . PHE A 1 79 ? -3.168 4.336 -17.725 1.00 39.75 79 PHE A O 1
ATOM 599 N N . THR A 1 80 ? -1.936 5.916 -18.730 1.00 32.06 80 THR A N 1
ATOM 600 C CA . THR A 1 80 ? -2.925 6.985 -18.614 1.00 32.06 80 THR A CA 1
ATOM 601 C C . THR A 1 80 ? -3.976 6.702 -19.678 1.00 32.06 80 THR A C 1
ATOM 603 O O . THR A 1 80 ? -3.671 6.747 -20.870 1.00 32.06 80 THR A O 1
ATOM 606 N N . VAL A 1 81 ? -5.175 6.315 -19.241 1.00 34.97 81 VAL A N 1
ATOM 607 C CA . VAL A 1 81 ? -6.368 6.246 -20.097 1.00 34.97 81 VAL A CA 1
ATOM 608 C C . VAL A 1 81 ? -6.885 7.658 -20.325 1.00 34.97 81 VAL A C 1
ATOM 610 O O . VAL A 1 81 ? -6.886 8.429 -19.338 1.00 34.97 81 VAL A O 1
#